Protein AF-A0A426Z6M3-F1 (afdb_monomer_lite)

Sequence (165 aa):
MCDCYTPAGEPIPTNKRYNAAKVFSHPDVVAEEPWYGIEQEYTLLQKDVKWPLGWPVGGFPDKSFGRDIVDAHYKACLYAGINISGINGEWEFQVGPSIGISAGDQIWVARYILEGVANRGASIRVGRETEQNGKGYFEDRRPASNMDPYVVTSMIAETTILWKP

Secondary structure (DSSP, 8-state):
----B-TTSPBPTT--HHHHHHHHTSHHHHHH--EEEEEEE---B-TTT-PBTTPPTTS--SS---HHHHHHHHHHHHHTT--EEEEETTTEEEEEEEETHHHHHHHHHHHHHHHTT----------HHHHHHT-S------S-TT--HHHHHHHHHIIIII---

Structure (mmCIF, N/CA/C/O backbone):
data_AF-A0A426Z6M3-F1
#
_entry.id   AF-A0A426Z6M3-F1
#
loop_
_atom_site.group_PDB
_atom_site.id
_atom_site.type_symbol
_atom_site.label_atom_id
_atom_site.label_alt_id
_atom_site.label_comp_id
_atom_site.label_asym_id
_atom_site.label_entity_id
_atom_site.label_seq_id
_atom_site.pdbx_PDB_ins_code
_atom_site.Cartn_x
_atom_site.Cartn_y
_atom_site.Cartn_z
_atom_site.occupancy
_atom_site.B_iso_or_equiv
_atom_site.auth_seq_id
_atom_site.auth_comp_id
_atom_site.auth_asym_id
_atom_site.auth_atom_id
_atom_site.pdbx_PDB_model_num
ATOM 1 N N . MET A 1 1 ? 1.757 -12.454 4.510 1.00 90.88 1 MET A N 1
ATOM 2 C CA . MET A 1 1 ? 1.973 -11.241 5.323 1.00 90.88 1 MET A CA 1
ATOM 3 C C . MET A 1 1 ? 2.050 -11.663 6.778 1.00 90.88 1 MET A C 1
ATOM 5 O O . MET A 1 1 ? 1.272 -12.531 7.155 1.00 90.88 1 MET A O 1
ATOM 9 N N . CYS A 1 2 ? 2.983 -11.112 7.553 1.00 94.62 2 CYS A N 1
ATOM 10 C CA . CYS A 1 2 ? 3.199 -11.482 8.954 1.00 94.62 2 CYS A CA 1
ATOM 11 C C . CYS A 1 2 ? 3.410 -10.232 9.808 1.00 94.62 2 CYS A C 1
ATOM 13 O O . CYS A 1 2 ? 3.873 -9.212 9.302 1.00 94.62 2 CYS A O 1
ATOM 15 N N . ASP A 1 3 ? 3.132 -10.362 11.102 1.00 94.38 3 ASP A N 1
ATOM 16 C CA . ASP A 1 3 ? 3.546 -9.407 12.124 1.00 94.38 3 ASP A CA 1
ATOM 17 C C . ASP A 1 3 ? 4.807 -9.872 12.849 1.00 94.38 3 ASP A C 1
ATOM 19 O O . ASP A 1 3 ? 5.105 -11.067 12.908 1.00 94.38 3 ASP A O 1
ATOM 23 N N . CYS A 1 4 ? 5.526 -8.918 13.441 1.00 96.12 4 CYS A N 1
ATOM 24 C CA . CYS A 1 4 ? 6.773 -9.182 14.149 1.00 96.12 4 CYS A CA 1
ATOM 25 C C . CYS A 1 4 ? 6.645 -8.870 15.642 1.00 96.12 4 CYS A C 1
ATOM 27 O O . CYS A 1 4 ? 6.294 -7.753 16.038 1.00 96.12 4 CYS A O 1
ATOM 29 N N . TYR A 1 5 ? 6.997 -9.853 16.466 1.00 98.12 5 TYR A N 1
ATOM 30 C CA . TYR A 1 5 ? 6.935 -9.789 17.921 1.00 98.12 5 TYR A CA 1
ATOM 31 C C . TYR A 1 5 ? 8.228 -10.325 18.532 1.00 98.12 5 TYR A C 1
ATOM 33 O O . TYR A 1 5 ? 8.936 -11.138 17.935 1.00 98.12 5 TYR A O 1
ATOM 41 N N . THR A 1 6 ? 8.535 -9.866 19.738 1.00 98.06 6 THR A N 1
ATOM 42 C CA . THR A 1 6 ? 9.535 -10.495 20.600 1.00 98.06 6 THR A CA 1
ATOM 43 C C . THR A 1 6 ? 9.044 -11.884 21.040 1.00 98.06 6 THR A C 1
ATOM 45 O O . THR A 1 6 ? 7.837 -12.136 21.028 1.00 98.06 6 THR A O 1
ATOM 48 N N . PRO A 1 7 ? 9.931 -12.781 21.511 1.00 98.12 7 PRO A N 1
ATOM 49 C CA . PRO A 1 7 ? 9.512 -14.066 22.080 1.00 98.12 7 PRO A CA 1
ATOM 50 C C . PRO A 1 7 ? 8.549 -13.945 23.272 1.00 98.12 7 PRO A C 1
ATOM 52 O O . PRO A 1 7 ? 7.825 -14.889 23.566 1.00 98.12 7 PRO A O 1
ATOM 55 N N . ALA A 1 8 ? 8.529 -12.790 23.947 1.00 97.94 8 ALA A N 1
ATOM 56 C CA . ALA A 1 8 ? 7.607 -12.496 25.042 1.00 97.94 8 ALA A CA 1
ATOM 57 C C . ALA A 1 8 ? 6.189 -12.113 24.569 1.00 97.94 8 ALA A C 1
ATOM 59 O O . ALA A 1 8 ? 5.307 -11.940 25.400 1.00 97.94 8 ALA A O 1
ATOM 60 N N . GLY A 1 9 ? 5.962 -11.975 23.257 1.00 97.31 9 GLY A N 1
ATOM 61 C CA . GLY A 1 9 ? 4.674 -11.565 22.687 1.00 97.31 9 GLY A CA 1
ATOM 62 C C . GLY A 1 9 ? 4.510 -10.054 22.506 1.00 97.31 9 GLY A C 1
ATOM 63 O O . GLY A 1 9 ? 3.464 -9.609 22.046 1.00 97.31 9 GLY A O 1
ATOM 64 N N . GLU A 1 10 ? 5.541 -9.259 22.807 1.00 97.75 10 GLU A N 1
ATOM 65 C CA . GLU A 1 10 ? 5.498 -7.799 22.645 1.00 97.75 10 GLU A CA 1
ATOM 66 C C . GLU A 1 10 ? 5.828 -7.374 21.207 1.00 97.75 10 GLU A C 1
ATOM 68 O O . GLU A 1 10 ? 6.777 -7.918 20.630 1.00 97.75 10 GLU A O 1
ATOM 73 N N . PRO A 1 11 ? 5.102 -6.413 20.605 1.00 97.75 11 PRO A N 1
ATOM 74 C CA . PRO A 1 11 ? 5.398 -5.930 19.259 1.00 97.75 11 PRO A CA 1
ATOM 75 C C . PRO A 1 11 ? 6.779 -5.265 19.233 1.00 97.75 11 PRO A C 1
ATOM 77 O O . PRO A 1 11 ? 7.097 -4.421 20.073 1.00 97.75 11 PRO A O 1
ATOM 80 N N . ILE A 1 12 ? 7.618 -5.624 18.258 1.00 97.81 12 ILE A N 1
ATOM 81 C CA . ILE A 1 12 ? 8.935 -4.981 18.125 1.00 97.81 12 ILE A CA 1
ATOM 82 C C . ILE A 1 12 ? 8.785 -3.514 17.673 1.00 97.81 12 ILE A C 1
ATOM 84 O O . ILE A 1 12 ? 7.788 -3.178 17.034 1.00 97.81 12 ILE A O 1
ATOM 88 N N . PRO A 1 13 ? 9.777 -2.627 17.901 1.00 97.44 13 PRO A N 1
ATOM 89 C CA . PRO A 1 13 ? 9.647 -1.196 17.586 1.00 97.44 13 PRO A CA 1
ATOM 90 C C . PRO A 1 13 ? 9.312 -0.859 16.120 1.00 97.44 13 PRO A C 1
ATOM 92 O O . PRO A 1 13 ? 8.733 0.195 15.832 1.00 97.44 13 PRO A O 1
ATOM 95 N N . THR A 1 14 ? 9.674 -1.734 15.179 1.00 95.75 14 THR A N 1
ATOM 96 C CA . THR A 1 14 ? 9.376 -1.596 13.745 1.00 95.75 14 THR A CA 1
ATOM 97 C C . THR A 1 14 ? 8.034 -2.203 13.333 1.00 95.75 14 THR A C 1
ATOM 99 O O . THR A 1 14 ? 7.616 -1.998 12.198 1.00 95.75 14 THR A O 1
ATOM 102 N N . ASN A 1 15 ? 7.316 -2.893 14.226 1.00 97.81 15 ASN A N 1
ATOM 103 C CA . ASN A 1 15 ? 5.965 -3.379 13.958 1.00 97.81 15 ASN A CA 1
ATOM 104 C C . ASN A 1 15 ? 4.967 -2.212 14.033 1.00 97.81 15 ASN A C 1
ATOM 106 O O . ASN A 1 15 ? 4.437 -1.880 15.094 1.00 97.81 15 ASN A O 1
ATOM 110 N N . LYS A 1 16 ? 4.725 -1.568 12.888 1.00 97.94 16 LYS A N 1
ATOM 111 C CA . LYS A 1 16 ? 3.747 -0.476 12.770 1.00 97.94 16 LYS A CA 1
ATOM 112 C C . LYS A 1 16 ? 2.318 -0.978 12.568 1.00 97.94 16 LYS A C 1
ATOM 114 O O . LYS A 1 16 ? 1.375 -0.296 12.970 1.00 97.94 16 LYS A O 1
ATOM 119 N N . ARG A 1 17 ? 2.160 -2.193 12.033 1.00 98.25 17 ARG A N 1
ATOM 120 C CA . ARG A 1 17 ? 0.865 -2.854 11.832 1.00 98.25 17 ARG A CA 1
ATOM 121 C C . ARG A 1 17 ? 0.103 -3.029 13.141 1.00 98.25 17 ARG A C 1
ATOM 123 O O . ARG A 1 17 ? -1.097 -2.791 13.164 1.00 98.25 17 ARG A O 1
ATOM 130 N N . TYR A 1 18 ? 0.786 -3.368 14.235 1.00 97.88 18 TYR A N 1
ATOM 131 C CA . TYR A 1 18 ? 0.152 -3.574 15.540 1.00 97.88 18 TYR A CA 1
ATOM 132 C C . TYR A 1 18 ? -0.646 -2.353 16.026 1.00 97.88 18 TYR A C 1
ATOM 134 O O . TYR A 1 18 ? -1.799 -2.489 16.435 1.00 97.88 18 TYR A O 1
ATOM 142 N N . ASN A 1 19 ? -0.066 -1.151 15.954 1.00 97.38 19 ASN A N 1
ATOM 143 C CA . ASN A 1 19 ? -0.767 0.067 16.368 1.00 97.38 19 ASN A CA 1
ATOM 144 C C . ASN A 1 19 ? -1.863 0.456 15.369 1.00 97.38 19 ASN A C 1
ATOM 146 O O . ASN A 1 19 ? -2.956 0.824 15.792 1.00 97.38 19 ASN A O 1
ATOM 150 N N . ALA A 1 20 ? -1.617 0.301 14.064 1.00 97.94 20 ALA A N 1
ATOM 151 C CA . ALA A 1 20 ? -2.645 0.526 13.049 1.00 97.94 20 ALA A CA 1
ATOM 152 C C . ALA A 1 20 ? -3.862 -0.393 13.256 1.00 97.94 20 ALA A C 1
ATOM 154 O O . ALA A 1 20 ? -5.003 0.060 13.195 1.00 97.94 20 ALA A O 1
ATOM 155 N N . ALA A 1 21 ? -3.633 -1.667 13.588 1.00 97.81 21 ALA A N 1
ATOM 156 C CA . ALA A 1 21 ? -4.690 -2.629 13.873 1.00 97.81 21 ALA A CA 1
ATOM 157 C C . ALA A 1 21 ? -5.545 -2.211 15.078 1.00 97.81 21 ALA A C 1
ATOM 159 O O . ALA A 1 21 ? -6.754 -2.423 15.053 1.00 97.81 21 ALA A O 1
ATOM 160 N N . LYS A 1 22 ? -4.958 -1.572 16.101 1.00 97.88 22 LYS A N 1
ATOM 161 C CA . LYS A 1 22 ? -5.724 -1.016 17.230 1.00 97.88 22 LYS A CA 1
ATOM 162 C C . LYS A 1 22 ? -6.656 0.108 16.790 1.00 97.88 22 LYS A C 1
ATOM 164 O O . LYS A 1 22 ? -7.820 0.087 17.173 1.00 97.88 22 LYS A O 1
ATOM 169 N N . VAL A 1 23 ? -6.168 1.039 15.967 1.00 98.12 23 VAL A N 1
ATOM 170 C CA . VAL A 1 23 ? -6.986 2.140 15.427 1.00 98.12 23 VAL A CA 1
ATOM 171 C C . VAL A 1 23 ? -8.146 1.584 14.603 1.00 98.12 23 VAL A C 1
ATOM 173 O O . VAL A 1 23 ? -9.297 1.917 14.864 1.00 98.12 23 VAL A O 1
ATOM 176 N N . PHE A 1 24 ? -7.871 0.666 13.674 1.00 98.25 24 PHE A N 1
ATOM 177 C CA . PHE A 1 24 ? -8.906 0.067 12.823 1.00 98.25 24 PHE A CA 1
ATOM 178 C C . PHE A 1 24 ? -9.839 -0.911 13.547 1.00 98.25 24 PHE A C 1
ATOM 180 O O . PHE A 1 24 ? -10.858 -1.292 12.983 1.00 98.25 24 PHE A O 1
ATOM 187 N N . SER A 1 25 ? -9.514 -1.311 14.779 1.00 98.00 25 SER A N 1
ATOM 188 C CA . SER A 1 25 ? -10.408 -2.099 15.641 1.00 98.00 25 SER A CA 1
ATOM 189 C C . SER A 1 25 ? -11.253 -1.224 16.574 1.00 98.00 25 SER A C 1
ATOM 191 O O . SER A 1 25 ? -12.082 -1.757 17.312 1.00 98.00 25 SER A O 1
ATOM 193 N N . HIS A 1 26 ? -11.046 0.098 16.589 1.00 98.06 26 HIS A N 1
ATOM 194 C CA . HIS A 1 26 ? -11.848 1.003 17.408 1.00 98.06 26 HIS A CA 1
ATOM 195 C C . HIS A 1 26 ? -13.301 1.018 16.898 1.00 98.06 26 HIS A C 1
ATOM 197 O O . HIS A 1 26 ? -13.492 1.203 15.696 1.00 98.06 26 HIS A O 1
ATOM 203 N N . PRO A 1 27 ? -14.329 0.877 17.762 1.00 98.06 27 PRO A N 1
ATOM 204 C CA . PRO A 1 27 ? -15.726 0.764 17.329 1.00 98.06 27 PRO A CA 1
ATOM 205 C C . PRO A 1 27 ? -16.184 1.882 16.385 1.00 98.06 27 PRO A C 1
ATOM 207 O O . PRO A 1 27 ? -16.793 1.593 15.360 1.00 98.06 27 PRO A O 1
ATOM 210 N N . ASP A 1 28 ? -15.821 3.131 16.685 1.00 97.62 28 ASP A N 1
ATOM 211 C CA . ASP A 1 28 ? -16.166 4.283 15.839 1.00 97.62 28 ASP A CA 1
ATOM 212 C C . ASP A 1 28 ? -15.502 4.217 14.452 1.00 97.62 28 ASP A C 1
ATOM 214 O O . ASP A 1 28 ? -16.114 4.575 13.455 1.00 97.62 28 ASP A O 1
ATOM 218 N N . VAL A 1 29 ? -14.273 3.697 14.356 1.00 97.50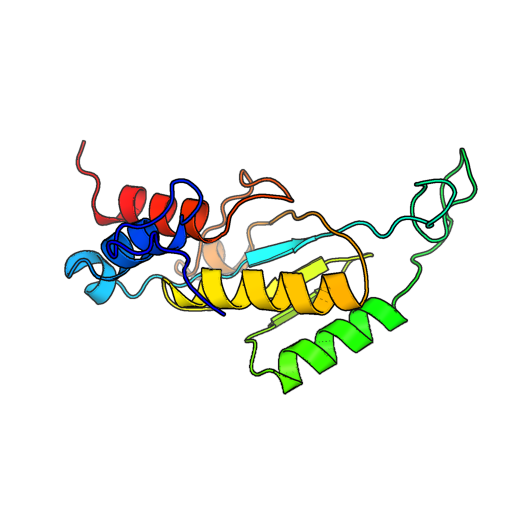 29 VAL A N 1
ATOM 219 C CA . VAL A 1 29 ? -13.581 3.528 13.066 1.00 97.50 29 VAL A CA 1
ATOM 220 C C . VAL A 1 29 ? -14.167 2.352 12.289 1.00 97.50 29 VAL A C 1
ATOM 222 O O . VAL A 1 29 ? -14.313 2.432 11.074 1.00 97.50 29 VAL A O 1
ATOM 225 N N . VAL A 1 30 ? -14.531 1.266 12.976 1.00 97.38 30 VAL A N 1
ATOM 226 C CA . VAL A 1 30 ? -15.204 0.114 12.357 1.00 97.38 30 VAL A CA 1
ATOM 227 C C . VAL A 1 30 ? -16.557 0.528 11.776 1.00 97.38 30 VAL A C 1
ATOM 229 O O . VAL A 1 30 ? -16.891 0.099 10.676 1.00 97.38 30 VAL A O 1
ATOM 232 N N . ALA A 1 31 ? -17.313 1.369 12.486 1.00 97.81 31 ALA A N 1
ATOM 233 C CA . ALA A 1 31 ? -18.621 1.847 12.046 1.00 97.81 31 ALA A CA 1
ATOM 234 C C . ALA A 1 31 ? -18.557 2.731 10.787 1.00 97.81 31 ALA A C 1
ATOM 236 O O . ALA A 1 31 ? -19.486 2.697 9.985 1.00 97.81 31 ALA A O 1
ATOM 237 N N . GLU A 1 32 ? -17.472 3.488 10.609 1.00 97.25 32 GLU A N 1
ATOM 238 C CA . GLU A 1 32 ? -17.258 4.367 9.448 1.00 97.25 32 GLU A CA 1
ATOM 239 C C . GLU A 1 32 ? -16.685 3.640 8.217 1.00 97.25 32 GLU A C 1
ATOM 241 O O . GLU A 1 32 ? -16.667 4.209 7.130 1.00 97.25 32 GLU A O 1
ATOM 246 N N . GLU A 1 33 ? -16.207 2.398 8.369 1.00 96.94 33 GLU A N 1
ATOM 247 C CA . GLU A 1 33 ? -15.656 1.565 7.287 1.00 96.94 33 GLU A CA 1
ATOM 248 C C . GLU A 1 33 ? -14.673 2.325 6.358 1.00 96.94 33 GLU A C 1
ATOM 250 O O . GLU A 1 33 ? -14.933 2.494 5.166 1.00 96.94 33 GLU A O 1
ATOM 255 N N . PRO A 1 34 ? -13.517 2.811 6.856 1.00 96.50 34 PRO A N 1
ATOM 256 C CA . PRO A 1 34 ? -12.635 3.668 6.069 1.00 96.50 34 PRO A CA 1
ATOM 257 C C . PRO A 1 34 ? -12.014 2.919 4.883 1.00 96.50 34 PRO A C 1
ATOM 259 O O . PRO A 1 34 ? -11.348 1.887 5.046 1.00 96.50 34 PRO A O 1
ATOM 262 N N . TRP A 1 35 ? -12.199 3.471 3.684 1.00 97.06 35 TRP A N 1
ATOM 263 C CA . TRP A 1 35 ? -11.641 2.953 2.434 1.00 97.06 35 TRP A CA 1
ATOM 264 C C . TRP A 1 35 ? -10.384 3.715 2.026 1.00 97.06 35 TRP A C 1
ATOM 266 O O . TRP A 1 35 ? -10.330 4.942 2.099 1.00 97.06 35 TRP A O 1
ATOM 276 N N . TYR A 1 36 ? -9.398 2.983 1.508 1.00 95.94 36 TYR A N 1
ATOM 277 C CA . TYR A 1 36 ? -8.162 3.552 0.980 1.00 95.94 36 TYR A CA 1
ATOM 278 C C . TYR A 1 36 ? -7.875 3.033 -0.427 1.00 95.94 36 TYR A C 1
ATOM 280 O O . TYR A 1 36 ? -7.880 1.824 -0.666 1.00 95.94 36 TYR A O 1
ATOM 288 N N . GLY A 1 37 ? -7.581 3.957 -1.338 1.00 94.69 37 GLY A N 1
ATOM 289 C CA . GLY A 1 37 ? -6.844 3.697 -2.571 1.00 94.69 37 GLY A CA 1
ATOM 290 C C . GLY A 1 37 ? -5.449 4.296 -2.426 1.00 94.69 37 GLY A C 1
ATOM 291 O O . GLY A 1 37 ? -5.329 5.464 -2.065 1.00 94.69 37 GLY A O 1
ATOM 292 N N . ILE A 1 38 ? -4.405 3.498 -2.638 1.00 93.31 38 ILE A N 1
ATOM 293 C CA . ILE A 1 38 ? -3.015 3.955 -2.528 1.00 93.31 38 ILE A CA 1
ATOM 294 C C . ILE A 1 38 ? -2.344 3.796 -3.886 1.00 93.31 38 ILE A C 1
ATOM 296 O O . ILE A 1 38 ? -2.225 2.683 -4.406 1.00 93.31 38 ILE A O 1
ATOM 300 N N . GLU A 1 39 ? -1.890 4.920 -4.427 1.00 92.50 39 GLU A N 1
ATOM 301 C CA . GLU A 1 39 ? -1.109 4.996 -5.655 1.00 92.50 39 GLU A CA 1
ATOM 302 C C . GLU A 1 39 ? 0.378 4.861 -5.301 1.00 92.50 39 GLU A C 1
ATOM 304 O O . GLU A 1 39 ? 0.913 5.579 -4.457 1.00 92.50 39 GLU A O 1
ATOM 309 N N . GLN A 1 40 ? 1.043 3.869 -5.885 1.00 90.06 40 GLN A N 1
ATOM 310 C CA . GLN A 1 40 ? 2.440 3.547 -5.647 1.00 90.06 40 GLN A CA 1
ATOM 311 C C . GLN A 1 40 ? 3.219 3.633 -6.955 1.00 90.06 40 GLN A C 1
ATOM 313 O O . GLN A 1 40 ? 3.395 2.655 -7.679 1.00 90.06 40 GLN A O 1
ATOM 318 N N . GLU A 1 41 ? 3.744 4.817 -7.219 1.00 88.50 41 GLU A N 1
ATOM 319 C CA . GLU A 1 41 ? 4.871 5.037 -8.127 1.00 88.50 41 GLU A CA 1
ATOM 320 C C . GLU A 1 41 ? 6.123 4.233 -7.728 1.00 88.50 41 GLU A C 1
ATOM 322 O O . GLU A 1 41 ? 6.255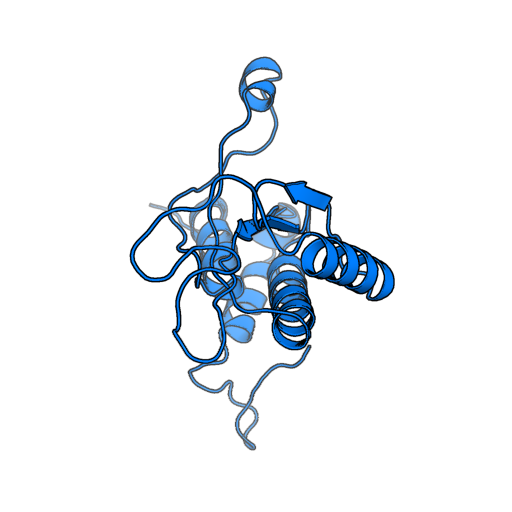 3.678 -6.617 1.00 88.50 41 GLU A O 1
ATOM 327 N N . TYR A 1 42 ? 7.057 4.161 -8.672 1.00 85.00 42 TYR A N 1
ATOM 328 C CA . TYR A 1 42 ? 8.416 3.702 -8.488 1.00 85.00 42 TYR A CA 1
ATOM 329 C C . TYR A 1 42 ? 9.371 4.121 -9.596 1.00 85.00 42 TYR A C 1
ATOM 331 O O . TYR A 1 42 ? 8.984 4.699 -10.599 1.00 85.00 42 TYR A O 1
ATOM 339 N N . THR A 1 43 ? 10.664 3.853 -9.417 1.00 85.06 43 THR A N 1
ATOM 340 C CA . THR A 1 43 ? 11.651 4.034 -10.481 1.00 85.06 43 THR A CA 1
ATOM 341 C C . THR A 1 43 ? 12.547 2.815 -10.563 1.00 85.06 43 THR A C 1
ATOM 343 O O . THR A 1 43 ? 13.235 2.465 -9.604 1.00 85.06 43 THR A O 1
ATOM 346 N N . LEU A 1 44 ? 12.582 2.189 -11.738 1.00 83.50 44 LEU A N 1
ATOM 347 C CA . LEU A 1 44 ? 13.542 1.127 -12.001 1.00 83.50 44 LEU A CA 1
ATOM 348 C C . LE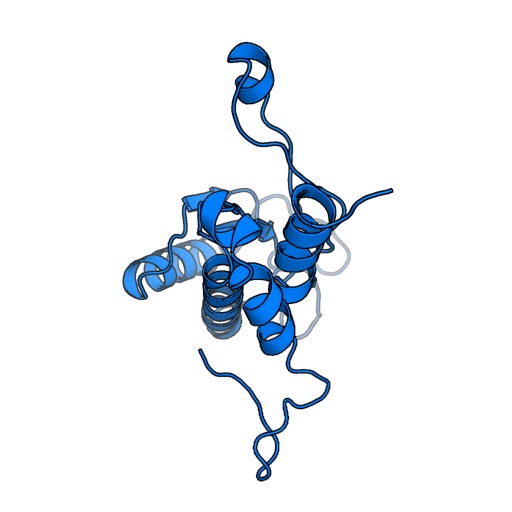U A 1 44 ? 14.914 1.700 -12.278 1.00 83.50 44 LEU A C 1
ATOM 350 O O . LEU A 1 44 ? 15.050 2.630 -13.068 1.00 83.50 44 LEU A O 1
ATOM 354 N N . LEU A 1 45 ? 15.931 1.090 -11.681 1.00 84.50 45 LEU A N 1
ATOM 355 C CA . LEU A 1 45 ? 17.322 1.467 -11.874 1.00 84.50 45 LEU A CA 1
ATOM 356 C C . LEU A 1 45 ? 18.095 0.327 -12.539 1.00 84.50 45 LEU 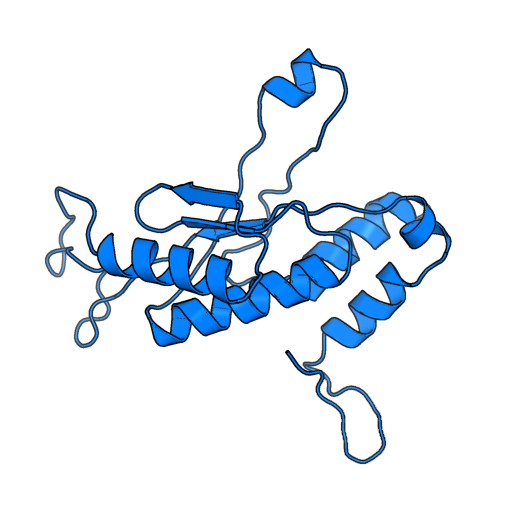A C 1
ATOM 358 O O . LEU A 1 45 ? 17.900 -0.850 -12.235 1.00 84.50 45 LEU A O 1
ATOM 362 N N . GLN A 1 46 ? 19.017 0.692 -13.420 1.00 80.75 46 GLN A N 1
ATOM 363 C CA . GLN A 1 46 ? 20.034 -0.183 -13.979 1.00 80.75 46 GLN A CA 1
ATOM 364 C C . GLN A 1 46 ? 20.977 -0.643 -12.865 1.00 80.75 46 GLN A C 1
ATOM 366 O O . GLN A 1 46 ? 21.478 0.170 -12.083 1.00 80.75 46 GLN A O 1
ATOM 371 N N . LYS A 1 47 ? 21.240 -1.950 -12.820 1.00 78.88 47 LYS A N 1
ATOM 372 C CA . LYS A 1 47 ? 21.943 -2.619 -11.719 1.00 78.88 47 LYS A CA 1
ATOM 373 C C . LYS A 1 47 ? 23.317 -2.018 -11.408 1.00 78.88 47 LYS A C 1
ATOM 375 O O . LYS A 1 47 ? 23.613 -1.755 -10.246 1.00 78.88 47 LYS A O 1
ATOM 380 N N . ASP A 1 48 ? 24.131 -1.793 -12.436 1.00 82.00 48 ASP A N 1
ATOM 381 C CA . ASP A 1 48 ? 25.551 -1.468 -12.247 1.00 82.00 48 ASP A CA 1
ATOM 382 C C . ASP A 1 48 ? 25.804 0.037 -12.113 1.00 82.00 48 ASP A C 1
ATOM 384 O O . ASP A 1 48 ? 26.690 0.464 -11.376 1.00 82.00 48 ASP A O 1
ATOM 388 N N . VAL A 1 49 ? 24.996 0.855 -12.791 1.00 84.19 49 VAL A N 1
ATOM 389 C CA . VAL A 1 49 ? 25.196 2.312 -12.878 1.00 84.19 49 VAL A CA 1
ATOM 390 C C . VAL A 1 49 ? 24.237 3.112 -11.998 1.00 84.19 49 VAL A C 1
ATOM 392 O O . VAL A 1 49 ? 24.384 4.326 -11.893 1.00 84.19 49 VAL A O 1
ATOM 395 N N . LYS A 1 50 ? 23.258 2.449 -11.358 1.00 82.12 50 LYS A N 1
ATOM 396 C CA . LYS A 1 50 ? 22.209 3.073 -10.525 1.00 82.12 50 LYS A CA 1
ATOM 397 C C . LYS A 1 50 ? 21.491 4.237 -11.224 1.00 82.12 50 LYS A C 1
ATOM 399 O O . LYS A 1 50 ? 21.044 5.179 -10.578 1.00 82.12 50 LYS A O 1
ATOM 404 N N . TRP A 1 51 ? 21.394 4.160 -12.548 1.00 83.38 51 TRP A N 1
ATOM 405 C CA . TRP A 1 51 ? 20.726 5.138 -13.404 1.00 83.38 51 TRP A CA 1
ATOM 406 C C . TRP A 1 51 ? 19.359 4.600 -13.825 1.00 83.38 51 TRP A C 1
ATOM 408 O O . TRP A 1 51 ? 19.231 3.378 -13.909 1.00 83.38 51 TRP A O 1
ATOM 418 N N . PRO A 1 52 ? 18.338 5.429 -14.096 1.00 84.12 52 PRO A N 1
ATOM 419 C CA . PRO A 1 52 ? 17.016 4.905 -14.414 1.00 84.12 52 PRO A CA 1
ATOM 420 C C . PRO A 1 52 ? 17.016 3.973 -15.636 1.00 84.12 52 PRO A C 1
ATOM 422 O O . PRO A 1 52 ? 17.819 4.112 -16.566 1.00 84.12 52 PRO A O 1
ATOM 425 N N . LEU A 1 53 ? 16.154 2.957 -15.615 1.00 82.06 53 LEU A N 1
ATOM 426 C CA . LEU A 1 53 ? 16.093 1.946 -16.664 1.00 82.06 53 LEU A CA 1
ATOM 427 C C . LEU A 1 53 ? 15.753 2.598 -18.008 1.00 82.06 53 LEU A C 1
ATOM 429 O O . LEU A 1 53 ? 14.780 3.336 -18.122 1.00 82.06 53 LEU A O 1
ATOM 433 N N . GLY A 1 54 ? 16.572 2.318 -19.024 1.00 80.69 54 GLY A N 1
ATOM 434 C CA . GLY A 1 54 ? 16.405 2.877 -20.365 1.00 80.69 54 GLY A CA 1
ATOM 435 C C . GLY A 1 54 ? 16.957 4.290 -20.561 1.00 80.69 54 GLY A C 1
ATOM 436 O O . GLY A 1 54 ? 16.973 4.781 -21.687 1.00 80.69 54 GLY A O 1
ATOM 437 N N . TRP A 1 55 ? 17.465 4.930 -19.504 1.00 83.69 55 TRP A N 1
ATOM 438 C CA . TRP A 1 55 ? 18.160 6.209 -19.621 1.00 83.69 55 TRP A CA 1
ATOM 439 C C . TRP A 1 55 ? 19.621 5.986 -20.042 1.00 83.69 55 TRP A C 1
ATOM 441 O O . TRP A 1 55 ? 20.297 5.126 -19.462 1.00 83.69 55 TRP A O 1
ATOM 451 N N . PRO A 1 56 ? 20.165 6.772 -20.989 1.00 86.56 56 PRO A N 1
ATOM 452 C CA . PRO A 1 56 ? 21.609 6.831 -21.170 1.00 86.56 56 PRO A CA 1
ATOM 453 C C . PRO A 1 56 ? 22.252 7.418 -19.905 1.00 86.56 56 PRO A C 1
ATOM 455 O O . PRO A 1 56 ? 21.711 8.340 -19.291 1.00 86.56 56 PRO A O 1
ATOM 458 N N . VAL A 1 57 ? 23.410 6.894 -19.497 1.00 85.06 57 VAL A N 1
ATOM 459 C CA . VAL A 1 57 ? 24.124 7.404 -18.314 1.00 85.06 57 VAL A CA 1
ATOM 460 C C . VAL A 1 57 ? 24.459 8.883 -18.527 1.00 85.06 57 VAL A C 1
ATOM 462 O O . VAL A 1 57 ? 25.137 9.232 -19.490 1.00 85.06 57 VAL A O 1
ATOM 465 N N . GLY A 1 58 ? 23.963 9.750 -17.640 1.00 85.44 58 GLY A N 1
ATOM 466 C CA . GLY A 1 58 ? 24.135 11.205 -17.745 1.00 85.44 58 GLY A CA 1
ATOM 467 C C . GLY A 1 58 ? 23.198 11.915 -18.734 1.00 85.44 58 GLY A C 1
ATOM 468 O O . GLY A 1 58 ? 23.374 13.108 -18.964 1.00 85.44 58 GLY A O 1
ATOM 469 N N . GLY A 1 59 ? 22.207 11.224 -19.303 1.00 83.62 59 GLY A N 1
ATOM 470 C CA . GLY A 1 59 ? 21.185 11.816 -20.170 1.00 83.62 59 GLY A CA 1
ATOM 471 C C . GLY A 1 59 ? 19.767 11.371 -19.809 1.00 83.62 59 GLY A C 1
ATOM 472 O O . GLY A 1 59 ? 19.561 10.703 -18.798 1.00 83.62 59 GLY A O 1
ATOM 473 N N . PHE A 1 60 ? 18.804 11.753 -20.648 1.00 78.62 60 PHE A N 1
ATOM 474 C CA . PHE A 1 60 ? 17.370 11.467 -20.511 1.00 78.62 60 PHE A CA 1
ATOM 475 C C . PHE A 1 60 ? 16.914 10.519 -21.637 1.00 78.62 60 PHE A C 1
ATOM 477 O O . PHE A 1 60 ? 17.557 10.496 -22.689 1.00 78.62 60 PHE A O 1
ATOM 484 N N . PRO A 1 61 ? 15.858 9.711 -21.444 1.00 75.75 61 PRO A N 1
ATOM 485 C CA . PRO A 1 61 ? 15.362 8.794 -22.457 1.00 75.75 61 PRO A CA 1
ATOM 486 C C . PRO A 1 61 ? 14.387 9.515 -23.395 1.00 75.75 61 PRO A C 1
ATOM 488 O O . PRO A 1 61 ? 13.827 10.555 -23.052 1.00 75.75 61 PRO A O 1
ATOM 491 N N . ASP A 1 62 ? 14.097 8.888 -24.533 1.00 68.19 62 ASP A N 1
ATOM 492 C CA . ASP A 1 62 ? 13.037 9.339 -25.447 1.00 68.19 62 ASP A CA 1
ATOM 493 C C . ASP A 1 62 ? 11.694 8.616 -25.224 1.00 68.19 62 ASP A C 1
ATOM 495 O O . ASP A 1 62 ? 10.668 9.027 -25.767 1.00 68.19 62 ASP A O 1
ATOM 499 N N . LYS A 1 63 ? 11.685 7.493 -24.488 1.00 70.38 63 LYS A N 1
ATOM 500 C CA . LYS A 1 63 ? 10.514 6.616 -24.300 1.00 70.38 63 LYS A CA 1
ATOM 501 C C . LYS A 1 63 ? 10.543 5.913 -22.946 1.00 70.38 63 LYS A C 1
ATOM 503 O O . LYS A 1 63 ? 11.603 5.772 -22.346 1.00 70.38 63 LYS A O 1
ATOM 508 N N . SER A 1 64 ? 9.387 5.396 -22.540 1.00 66.00 64 SER A N 1
ATOM 509 C CA . SER A 1 64 ? 9.225 4.569 -21.343 1.00 66.00 64 SER A CA 1
ATOM 510 C C . SER A 1 64 ? 9.735 3.144 -21.560 1.00 66.00 64 SER A C 1
ATOM 512 O O . SER A 1 64 ? 9.494 2.535 -22.606 1.00 66.00 64 SER A O 1
ATOM 514 N N . PHE A 1 65 ? 10.427 2.601 -20.560 1.00 79.56 65 PHE A N 1
ATOM 515 C CA . PHE A 1 65 ? 11.037 1.270 -20.596 1.00 79.56 65 PHE A CA 1
ATOM 516 C C . PHE A 1 65 ? 10.394 0.318 -19.586 1.00 79.56 65 PHE A C 1
ATOM 518 O O . PHE A 1 65 ? 9.651 0.745 -18.721 1.00 79.56 65 PHE A O 1
ATOM 525 N N . GLY A 1 66 ? 10.656 -0.982 -19.754 1.00 82.44 66 GLY A N 1
ATOM 526 C CA . GLY A 1 66 ? 10.312 -2.091 -18.855 1.00 82.44 66 GLY A CA 1
ATOM 527 C C . GLY A 1 66 ? 8.830 -2.275 -18.466 1.00 82.44 66 GLY A C 1
ATOM 528 O O . GLY A 1 66 ? 8.482 -2.739 -17.380 1.00 82.44 66 GLY A O 1
ATOM 529 N N . ARG A 1 67 ? 7.936 -1.990 -19.417 1.00 86.44 67 ARG A N 1
ATOM 530 C CA . ARG A 1 67 ? 6.508 -2.353 -19.372 1.00 86.44 67 ARG A CA 1
ATOM 531 C C . ARG A 1 67 ? 6.267 -3.833 -19.039 1.00 86.44 67 ARG A C 1
ATOM 533 O O . ARG A 1 67 ? 5.286 -4.154 -18.380 1.00 86.44 67 ARG A O 1
ATOM 540 N N . ASP A 1 68 ? 7.167 -4.712 -19.470 1.00 83.56 68 ASP A N 1
ATOM 541 C CA . ASP A 1 68 ? 7.153 -6.151 -19.195 1.00 83.56 68 ASP A CA 1
ATOM 542 C C . ASP A 1 68 ? 7.156 -6.465 -17.692 1.00 83.56 68 ASP A C 1
ATOM 544 O O . ASP A 1 68 ? 6.369 -7.295 -17.235 1.00 83.56 68 ASP A O 1
ATOM 548 N N . ILE A 1 69 ? 7.971 -5.751 -16.915 1.00 85.88 69 ILE A N 1
ATOM 549 C CA . ILE A 1 69 ? 8.016 -5.832 -15.450 1.00 85.88 69 ILE A CA 1
ATOM 550 C C . ILE A 1 69 ? 6.678 -5.383 -14.856 1.00 85.88 69 ILE A C 1
ATOM 552 O O . ILE A 1 69 ? 6.137 -6.061 -13.981 1.00 85.88 69 ILE A O 1
ATOM 556 N N . VAL A 1 70 ? 6.123 -4.265 -15.336 1.00 88.19 70 VAL A N 1
ATOM 557 C CA . VAL A 1 70 ? 4.845 -3.737 -14.828 1.00 88.19 70 VAL A CA 1
ATOM 558 C C . VAL A 1 70 ? 3.692 -4.696 -15.119 1.00 88.19 70 VAL A C 1
ATOM 560 O O . VAL A 1 70 ? 2.881 -4.973 -14.240 1.00 88.19 70 VAL A O 1
ATOM 563 N N . ASP A 1 71 ? 3.631 -5.252 -16.329 1.00 88.62 71 ASP A N 1
ATOM 564 C CA . ASP A 1 71 ? 2.583 -6.197 -16.724 1.00 88.62 71 ASP A CA 1
ATOM 565 C C . ASP A 1 71 ? 2.695 -7.534 -15.988 1.00 88.62 71 ASP A C 1
ATOM 567 O O . ASP A 1 71 ? 1.677 -8.129 -15.616 1.00 88.62 71 ASP A O 1
ATOM 571 N N . ALA A 1 72 ? 3.919 -8.009 -15.746 1.00 86.19 72 ALA A N 1
ATOM 572 C CA . ALA A 1 72 ? 4.156 -9.195 -14.933 1.00 86.19 72 ALA A CA 1
ATOM 573 C C . ALA A 1 72 ? 3.726 -8.965 -13.477 1.00 86.19 72 ALA A C 1
ATOM 575 O O . ALA A 1 72 ? 3.007 -9.794 -12.916 1.00 86.19 72 ALA A O 1
ATOM 576 N N . HIS A 1 73 ? 4.101 -7.824 -12.887 1.00 92.62 73 HIS A N 1
ATOM 577 C CA . HIS A 1 73 ? 3.686 -7.433 -11.538 1.00 92.62 73 HIS A CA 1
ATOM 578 C C . HIS A 1 73 ? 2.166 -7.327 -11.416 1.00 92.62 73 HIS A C 1
ATOM 580 O O . HIS A 1 73 ? 1.596 -7.870 -10.470 1.00 92.62 73 HIS A O 1
ATOM 586 N N . TYR A 1 74 ? 1.505 -6.705 -12.394 1.00 91.75 74 TYR A N 1
ATOM 587 C CA . TYR A 1 74 ? 0.054 -6.553 -12.400 1.00 91.75 74 TYR A CA 1
ATOM 588 C C . TYR A 1 74 ? -0.659 -7.909 -12.367 1.00 91.75 74 TYR A C 1
ATOM 590 O O . TYR A 1 74 ? -1.500 -8.165 -11.503 1.00 91.75 74 TYR A O 1
ATOM 598 N N . LYS A 1 75 ? -0.259 -8.827 -13.256 1.00 91.06 75 LYS A N 1
ATOM 599 C CA . LYS A 1 75 ? -0.806 -10.192 -13.302 1.00 91.06 75 LYS A CA 1
ATOM 600 C C . LYS A 1 75 ? -0.502 -10.980 -12.029 1.00 91.06 75 LYS A C 1
ATOM 602 O O . LYS A 1 75 ? -1.372 -11.705 -11.552 1.00 91.06 75 LYS A O 1
ATOM 607 N N . ALA A 1 76 ? 0.699 -10.835 -11.470 1.00 88.25 76 ALA A N 1
ATOM 608 C CA . ALA A 1 76 ? 1.080 -11.496 -10.226 1.00 88.25 76 ALA A CA 1
ATOM 609 C C . ALA A 1 76 ? 0.247 -10.998 -9.034 1.00 88.25 76 ALA A C 1
ATOM 611 O O . ALA A 1 76 ? -0.196 -11.810 -8.225 1.00 88.25 76 ALA A O 1
ATOM 612 N N . CYS A 1 77 ? -0.027 -9.692 -8.954 1.00 93.69 77 CYS A N 1
ATOM 613 C CA . CYS A 1 77 ? -0.901 -9.115 -7.933 1.00 93.69 77 CYS A CA 1
ATOM 614 C C . CYS A 1 77 ? -2.337 -9.635 -8.050 1.00 93.69 77 CYS A C 1
ATOM 616 O O . CYS A 1 77 ? -2.894 -10.086 -7.050 1.00 93.69 77 CYS A O 1
ATOM 618 N N . LEU A 1 78 ? -2.905 -9.647 -9.263 1.00 93.44 78 LEU A N 1
ATOM 619 C CA . LEU A 1 78 ? -4.235 -10.216 -9.506 1.00 93.44 78 LEU A CA 1
ATOM 620 C C . LEU A 1 78 ? -4.301 -11.690 -9.095 1.00 93.44 78 LEU A C 1
ATOM 622 O O . LEU A 1 78 ? -5.218 -12.097 -8.386 1.00 93.44 78 LEU A O 1
ATOM 626 N N . TYR A 1 79 ? -3.307 -12.485 -9.498 1.00 93.50 79 TYR A N 1
ATOM 627 C CA . TYR A 1 79 ? -3.230 -13.901 -9.140 1.00 93.50 79 TYR A CA 1
ATOM 628 C C . TYR A 1 79 ? -3.117 -14.115 -7.623 1.00 93.50 79 TYR A C 1
ATOM 630 O O . TYR A 1 79 ? -3.720 -15.036 -7.079 1.00 93.50 79 TYR A O 1
ATOM 638 N N . ALA A 1 80 ? -2.377 -13.249 -6.926 1.00 92.81 80 ALA A N 1
ATOM 639 C CA . ALA A 1 80 ? -2.226 -13.286 -5.474 1.00 92.81 80 ALA A CA 1
ATOM 640 C C . ALA A 1 80 ? -3.464 -12.780 -4.703 1.00 92.81 80 ALA A C 1
ATOM 642 O O . ALA A 1 80 ? -3.454 -12.803 -3.472 1.00 92.81 80 ALA A O 1
ATOM 643 N N . GLY A 1 81 ? -4.514 -12.318 -5.395 1.00 95.38 81 GLY A N 1
ATOM 644 C CA . GLY A 1 81 ? -5.729 -11.780 -4.778 1.00 95.38 81 GLY A CA 1
ATOM 645 C C . GLY A 1 81 ? -5.571 -10.367 -4.210 1.00 95.38 81 GLY A C 1
ATOM 646 O O . GLY A 1 81 ? -6.366 -9.954 -3.369 1.00 95.38 81 GLY A O 1
ATOM 647 N N . ILE A 1 82 ? -4.548 -9.624 -4.640 1.00 95.94 82 ILE A N 1
ATOM 648 C CA . ILE A 1 82 ? -4.395 -8.206 -4.304 1.00 95.94 82 ILE A CA 1
ATOM 649 C C . ILE A 1 82 ? -5.408 -7.410 -5.126 1.00 95.94 82 ILE A C 1
ATOM 651 O O . ILE A 1 82 ? -5.508 -7.603 -6.339 1.00 95.94 82 ILE A O 1
ATOM 655 N N . ASN A 1 83 ? -6.110 -6.476 -4.484 1.00 95.88 83 ASN A N 1
ATOM 656 C CA . ASN A 1 83 ? -7.052 -5.565 -5.128 1.00 95.88 83 ASN A CA 1
ATOM 657 C C . ASN A 1 83 ? -6.314 -4.453 -5.893 1.00 95.88 83 ASN A C 1
ATOM 659 O O . ASN A 1 83 ? -6.406 -3.271 -5.563 1.00 95.88 83 ASN A O 1
ATOM 663 N N . ILE A 1 84 ? -5.498 -4.845 -6.871 1.00 94.31 84 ILE A N 1
ATOM 664 C CA . ILE A 1 84 ? -4.785 -3.928 -7.754 1.00 94.31 84 ILE A CA 1
ATOM 665 C C . ILE A 1 84 ? -5.776 -3.342 -8.766 1.00 94.31 84 ILE A C 1
ATOM 667 O O . ILE A 1 84 ? -6.412 -4.071 -9.526 1.00 94.31 84 ILE A O 1
ATOM 671 N N . SER A 1 85 ? -5.933 -2.022 -8.762 1.00 94.12 85 SER A N 1
ATOM 672 C CA . SER A 1 85 ? -6.968 -1.326 -9.534 1.00 94.12 85 SER A CA 1
ATOM 673 C C . SER A 1 85 ? -6.453 -0.671 -10.807 1.00 94.12 85 SER A C 1
ATOM 675 O O . SER A 1 85 ? -7.242 -0.397 -11.709 1.00 94.12 85 SER A O 1
ATOM 677 N N . GLY A 1 86 ? -5.140 -0.497 -10.946 1.00 92.06 86 GLY A N 1
ATOM 678 C CA . GLY A 1 86 ? -4.573 0.037 -12.175 1.00 92.06 86 GLY A CA 1
ATOM 679 C C . GLY A 1 86 ? -3.053 0.079 -12.190 1.00 92.06 86 GLY A C 1
ATOM 680 O O . GLY A 1 86 ? -2.384 -0.183 -11.187 1.00 92.06 86 GLY A O 1
ATOM 681 N N . ILE A 1 87 ? -2.539 0.394 -13.378 1.00 90.88 87 ILE A N 1
ATOM 682 C CA . ILE A 1 87 ? -1.140 0.698 -13.675 1.00 90.88 87 ILE A CA 1
ATOM 683 C C . ILE A 1 87 ? -1.114 1.856 -14.668 1.00 90.88 87 ILE A C 1
ATOM 685 O O . ILE A 1 87 ? -1.883 1.856 -15.631 1.00 90.88 87 ILE A O 1
ATOM 689 N N . ASN A 1 88 ? -0.259 2.851 -14.451 1.00 84.25 88 ASN A N 1
ATOM 690 C CA . ASN A 1 88 ? -0.140 3.994 -15.356 1.00 84.25 88 ASN A CA 1
ATOM 691 C C . ASN A 1 88 ? 1.278 4.594 -15.320 1.00 84.25 88 ASN A C 1
ATOM 693 O O . ASN A 1 88 ? 2.146 4.122 -14.584 1.00 84.25 88 ASN A O 1
ATOM 697 N N . GLY A 1 89 ? 1.505 5.614 -16.155 1.00 70.38 89 GLY A N 1
ATOM 698 C CA . GLY A 1 89 ? 2.786 6.313 -16.227 1.00 70.38 89 GLY A CA 1
ATOM 699 C C . GLY A 1 89 ? 3.926 5.399 -16.676 1.00 70.38 89 GLY A C 1
ATOM 700 O O . GLY A 1 89 ? 3.700 4.362 -17.303 1.00 70.38 89 GLY A O 1
ATOM 701 N N . GLU A 1 90 ? 5.165 5.787 -16.367 1.00 68.69 90 GLU A N 1
ATOM 702 C CA . GLU A 1 90 ? 6.298 4.883 -16.585 1.00 68.69 90 GLU A CA 1
ATOM 703 C C . GLU A 1 90 ? 6.247 3.706 -15.599 1.00 68.69 90 GLU A C 1
ATOM 705 O O . GLU A 1 90 ? 6.496 2.571 -15.999 1.00 68.69 90 GLU A O 1
ATOM 710 N N . TRP A 1 91 ? 5.879 3.965 -14.336 1.00 80.69 91 TRP A N 1
ATOM 711 C CA . TRP A 1 91 ? 6.039 3.027 -13.223 1.00 80.69 91 TRP A CA 1
ATOM 712 C C . TRP A 1 91 ? 5.123 3.374 -12.038 1.00 80.69 91 TRP A C 1
ATOM 714 O O . TRP A 1 91 ? 5.595 3.828 -11.002 1.00 80.69 91 TRP A O 1
ATOM 724 N N . GLU A 1 92 ? 3.814 3.182 -12.163 1.00 88.75 92 GLU A N 1
ATOM 725 C CA . GLU A 1 92 ? 2.857 3.366 -11.063 1.00 88.75 92 GLU A CA 1
ATOM 726 C C . GLU A 1 92 ? 1.862 2.206 -11.030 1.00 88.75 92 GLU A C 1
ATOM 728 O O . GLU A 1 92 ? 1.436 1.728 -12.083 1.00 88.75 92 GLU A O 1
ATOM 733 N N . PHE A 1 93 ? 1.482 1.757 -9.832 1.00 91.75 93 PHE A N 1
ATOM 734 C CA . PHE A 1 93 ? 0.329 0.877 -9.635 1.00 91.75 93 PHE A CA 1
ATOM 735 C C . PHE A 1 93 ? -0.555 1.374 -8.496 1.00 91.75 93 PHE A C 1
ATOM 737 O O . PHE A 1 93 ? -0.058 1.925 -7.516 1.00 91.75 93 PHE A O 1
ATOM 744 N N . GLN A 1 94 ? -1.856 1.124 -8.590 1.00 94.50 94 GLN A N 1
ATOM 745 C CA . GLN A 1 94 ? -2.828 1.494 -7.563 1.00 94.50 94 GLN A CA 1
ATOM 746 C C . GLN A 1 94 ? -3.384 0.239 -6.892 1.00 94.50 94 GLN A C 1
ATOM 748 O O . GLN A 1 94 ? -3.700 -0.740 -7.568 1.00 94.50 94 GLN A O 1
ATOM 753 N N . VAL A 1 95 ? -3.503 0.250 -5.563 1.00 94.81 95 VAL A N 1
ATOM 754 C CA . VAL A 1 95 ? -4.200 -0.795 -4.795 1.00 94.81 95 VAL A CA 1
ATOM 755 C C . VAL A 1 95 ? -5.373 -0.166 -4.066 1.00 94.81 95 VAL A C 1
ATOM 757 O O . VAL A 1 95 ? -5.200 0.802 -3.328 1.00 94.81 95 VAL A O 1
ATOM 760 N N . GLY A 1 96 ? -6.551 -0.751 -4.242 1.00 94.56 96 GLY A N 1
ATOM 761 C CA . GLY A 1 96 ? -7.783 -0.355 -3.577 1.00 94.56 96 GLY A CA 1
ATOM 762 C C . GLY A 1 96 ? -8.926 -0.031 -4.546 1.00 94.56 96 GLY A C 1
ATOM 763 O O . GLY A 1 96 ? -8.734 -0.068 -5.761 1.00 94.56 96 GLY A O 1
ATOM 764 N N . PRO A 1 97 ? -10.119 0.292 -4.019 1.00 95.06 97 PRO A N 1
ATOM 765 C CA . PRO A 1 97 ? -10.380 0.583 -2.608 1.00 95.06 97 PRO A CA 1
ATOM 766 C C . PRO A 1 97 ? -10.254 -0.654 -1.706 1.00 95.06 97 PRO A C 1
ATOM 768 O O . PRO A 1 97 ? -10.779 -1.721 -2.015 1.00 95.06 97 PRO A O 1
ATOM 771 N N . SER A 1 98 ? -9.533 -0.513 -0.594 1.00 95.00 98 SER A N 1
ATOM 772 C CA . SER A 1 98 ? -9.332 -1.555 0.421 1.00 95.00 98 SER A CA 1
ATOM 773 C C . SER A 1 98 ? -9.659 -1.005 1.807 1.00 95.00 98 SER A C 1
ATOM 775 O O . SER A 1 98 ? -9.325 0.137 2.121 1.00 95.00 98 SER A O 1
ATOM 777 N N . ILE A 1 99 ? -10.313 -1.817 2.638 1.00 96.94 99 ILE A N 1
ATOM 778 C CA . ILE A 1 99 ? -10.865 -1.382 3.929 1.00 96.94 99 ILE A CA 1
ATOM 779 C C . ILE A 1 99 ? -9.808 -1.492 5.032 1.00 96.94 99 ILE A C 1
ATOM 781 O O . ILE A 1 99 ? -9.218 -2.564 5.229 1.00 96.94 99 ILE A O 1
ATOM 785 N N . GLY A 1 100 ? -9.604 -0.401 5.775 1.00 96.25 100 GLY A N 1
ATOM 786 C CA . GLY A 1 100 ? -8.812 -0.363 7.008 1.00 96.25 100 GLY A CA 1
ATOM 787 C C . GLY A 1 100 ? -7.446 -1.052 6.903 1.00 96.25 100 GLY A C 1
ATOM 788 O O . GLY A 1 100 ? -6.657 -0.786 5.995 1.00 96.25 100 GLY A O 1
ATOM 789 N N . ILE A 1 101 ? -7.177 -1.990 7.820 1.00 97.50 101 ILE A N 1
ATOM 790 C CA . ILE A 1 101 ? -5.876 -2.675 7.935 1.00 97.50 101 ILE A CA 1
ATOM 791 C C . ILE A 1 101 ? -5.456 -3.422 6.657 1.00 97.50 101 ILE A C 1
ATOM 793 O O . ILE A 1 101 ? -4.262 -3.555 6.378 1.00 97.50 101 ILE A O 1
ATOM 797 N N . SER A 1 102 ? -6.427 -3.869 5.851 1.00 96.81 102 SER A N 1
ATOM 798 C CA . SER A 1 102 ? -6.155 -4.624 4.625 1.00 96.81 102 SER A CA 1
ATOM 799 C C . SER A 1 102 ? -5.470 -3.777 3.549 1.00 96.81 102 SER A C 1
ATOM 801 O O . SER A 1 102 ? -4.729 -4.326 2.735 1.00 96.81 102 SER A O 1
ATOM 803 N N . ALA A 1 103 ? -5.650 -2.449 3.565 1.00 94.88 103 ALA A N 1
ATOM 804 C CA . ALA A 1 103 ? -4.956 -1.545 2.653 1.00 94.88 103 ALA A CA 1
ATOM 805 C C . ALA A 1 103 ? -3.433 -1.602 2.863 1.00 94.88 103 ALA A C 1
ATOM 807 O O . ALA A 1 103 ? -2.671 -1.718 1.900 1.00 94.88 103 ALA A O 1
ATOM 808 N N . GLY A 1 104 ? -2.989 -1.607 4.125 1.00 93.88 104 GLY A N 1
ATOM 809 C CA . GLY A 1 104 ? -1.576 -1.751 4.471 1.00 93.88 104 GLY A CA 1
ATOM 810 C C . GLY A 1 104 ? -1.012 -3.123 4.123 1.00 93.88 104 GLY A C 1
ATOM 811 O O . GLY A 1 104 ? 0.049 -3.207 3.503 1.00 93.88 104 GLY A O 1
ATOM 812 N N . ASP A 1 105 ? -1.752 -4.187 4.445 1.00 96.81 105 ASP A N 1
ATOM 813 C CA . ASP A 1 105 ? -1.355 -5.566 4.135 1.00 96.81 105 ASP A CA 1
ATOM 814 C C . ASP A 1 105 ? -1.133 -5.754 2.628 1.00 96.81 105 ASP A C 1
ATOM 816 O O . ASP A 1 105 ? -0.101 -6.275 2.200 1.00 96.81 105 ASP A O 1
ATOM 820 N N . GLN A 1 106 ? -2.072 -5.280 1.808 1.00 97.19 106 GLN A N 1
ATOM 821 C CA . GLN A 1 106 ? -2.001 -5.438 0.361 1.00 97.19 106 GLN A CA 1
ATOM 822 C C . GLN A 1 106 ? -0.892 -4.595 -0.278 1.00 97.19 106 GLN A C 1
ATOM 824 O O . GLN A 1 106 ? -0.201 -5.104 -1.159 1.00 97.19 106 GLN A O 1
ATOM 829 N N . ILE A 1 107 ? -0.651 -3.358 0.178 1.00 94.38 107 ILE A N 1
ATOM 830 C CA . ILE A 1 107 ? 0.472 -2.548 -0.327 1.00 94.38 107 ILE A CA 1
ATOM 831 C C . ILE A 1 107 ? 1.819 -3.187 0.016 1.00 94.38 107 ILE A C 1
ATOM 833 O O . ILE A 1 107 ? 2.696 -3.223 -0.847 1.00 94.38 107 ILE A O 1
ATOM 837 N N . TRP A 1 108 ? 2.001 -3.732 1.223 1.00 94.19 108 TRP A N 1
ATOM 838 C CA . TRP A 1 108 ? 3.244 -4.425 1.585 1.00 94.19 108 TRP A CA 1
ATOM 839 C C . TRP A 1 108 ? 3.481 -5.687 0.754 1.00 94.19 108 TRP A C 1
ATOM 841 O O . TRP A 1 108 ? 4.601 -5.922 0.297 1.00 94.19 108 TRP A O 1
ATOM 851 N N . VAL A 1 109 ? 2.440 -6.483 0.500 1.00 93.81 109 VAL A N 1
ATOM 852 C CA . VAL A 1 109 ? 2.577 -7.674 -0.350 1.00 93.81 109 VAL A CA 1
ATOM 853 C C . VAL A 1 109 ? 2.788 -7.279 -1.814 1.00 93.81 109 VAL A C 1
ATOM 855 O O . VAL A 1 109 ? 3.671 -7.834 -2.464 1.00 93.81 109 VAL A O 1
ATOM 858 N N . ALA A 1 110 ? 2.078 -6.271 -2.329 1.00 92.19 110 ALA A N 1
ATOM 859 C CA . ALA A 1 110 ? 2.326 -5.734 -3.668 1.00 92.19 110 ALA A CA 1
ATOM 860 C C . ALA A 1 110 ? 3.766 -5.210 -3.785 1.00 92.19 110 ALA A C 1
ATOM 862 O O . ALA A 1 110 ? 4.407 -5.406 -4.825 1.00 92.19 110 ALA A O 1
ATOM 863 N N . ARG A 1 111 ? 4.282 -4.599 -2.703 1.00 91.12 111 ARG A N 1
ATOM 864 C CA . ARG A 1 111 ? 5.680 -4.187 -2.536 1.00 91.12 111 ARG A CA 1
ATOM 865 C C . ARG A 1 111 ? 6.656 -5.316 -2.739 1.00 91.12 111 ARG A C 1
ATOM 867 O O . ARG A 1 111 ? 7.472 -5.240 -3.656 1.00 91.12 111 ARG A O 1
ATOM 874 N N . TYR A 1 112 ? 6.467 -6.373 -1.974 1.00 87.94 112 TYR A N 1
ATOM 875 C CA . TYR A 1 112 ? 7.253 -7.590 -2.057 1.00 87.94 112 TYR A CA 1
ATOM 876 C C . TYR A 1 112 ? 7.211 -8.247 -3.449 1.00 87.94 112 TYR A C 1
ATOM 878 O O . TYR A 1 112 ? 8.261 -8.578 -3.996 1.00 87.94 112 TYR A O 1
ATOM 886 N N . ILE A 1 113 ? 6.024 -8.385 -4.057 1.00 87.00 113 ILE A N 1
ATOM 887 C CA . ILE A 1 113 ? 5.882 -8.986 -5.397 1.00 87.00 113 ILE A CA 1
ATOM 888 C C . ILE A 1 113 ? 6.651 -8.170 -6.435 1.00 87.00 113 ILE A C 1
ATOM 890 O O . ILE A 1 113 ? 7.332 -8.752 -7.274 1.00 87.00 113 ILE A O 1
ATOM 894 N N . LEU A 1 114 ? 6.576 -6.835 -6.381 1.00 82.31 114 LEU A N 1
ATOM 895 C CA . LEU A 1 114 ? 7.368 -6.023 -7.301 1.00 82.31 114 LEU A CA 1
ATOM 896 C C . LEU A 1 114 ? 8.845 -6.080 -6.961 1.00 82.31 114 LEU A C 1
ATOM 898 O O . LEU A 1 114 ? 9.586 -6.120 -7.906 1.00 82.31 114 LEU A O 1
ATOM 902 N N . GLU A 1 115 ? 9.299 -6.105 -5.703 1.00 75.12 115 GLU A N 1
ATOM 903 C CA . GLU A 1 115 ? 10.739 -6.230 -5.382 1.00 75.12 115 GLU A CA 1
ATOM 904 C C . GLU A 1 115 ? 11.359 -7.521 -5.912 1.00 75.12 115 GLU A C 1
ATOM 906 O O . GLU A 1 115 ? 12.492 -7.506 -6.394 1.00 75.12 115 GLU A O 1
ATOM 911 N N . GLY A 1 116 ? 10.587 -8.610 -5.937 1.00 64.81 116 GLY A N 1
ATOM 912 C CA . GLY A 1 116 ? 10.959 -9.826 -6.663 1.00 64.81 116 GLY A CA 1
ATOM 913 C C . GLY A 1 116 ? 11.120 -9.629 -8.181 1.00 64.81 116 GLY A C 1
ATOM 914 O O . GLY A 1 116 ? 11.652 -10.508 -8.854 1.00 64.81 116 GLY A O 1
ATOM 915 N N . VAL A 1 117 ? 10.679 -8.487 -8.713 1.00 61.25 117 VAL A N 1
ATOM 916 C CA . VAL A 1 117 ? 10.602 -8.129 -10.136 1.00 61.25 117 VAL A CA 1
ATOM 917 C C . VAL A 1 117 ? 11.347 -6.790 -10.458 1.00 61.25 117 VAL A C 1
ATOM 919 O O . VAL A 1 117 ? 11.723 -6.598 -11.610 1.00 61.25 117 VAL A O 1
ATOM 922 N N . ALA A 1 118 ? 11.601 -5.870 -9.497 1.00 52.12 118 ALA A N 1
ATOM 923 C CA . ALA A 1 118 ? 11.924 -4.430 -9.688 1.00 52.12 118 ALA A CA 1
ATOM 924 C C . ALA A 1 118 ? 11.956 -3.535 -8.386 1.00 52.12 118 ALA A C 1
ATOM 926 O O . ALA A 1 118 ? 11.316 -3.867 -7.402 1.00 52.12 118 ALA A O 1
ATOM 927 N N . ASN A 1 119 ? 12.591 -2.334 -8.367 1.00 50.00 119 ASN A N 1
ATOM 928 C CA . ASN A 1 119 ? 12.769 -1.443 -7.167 1.00 50.00 119 ASN A CA 1
ATOM 929 C C . ASN A 1 119 ? 12.017 -0.059 -7.231 1.00 50.00 119 ASN A C 1
ATOM 931 O O . ASN A 1 119 ? 11.576 0.315 -8.315 1.00 50.00 119 ASN A O 1
ATOM 935 N N . ARG A 1 120 ? 11.797 0.670 -6.099 1.00 48.19 120 ARG A N 1
ATOM 936 C CA . ARG A 1 120 ? 10.528 1.407 -5.764 1.00 48.19 120 ARG A CA 1
ATOM 937 C C . ARG A 1 120 ? 10.493 2.922 -5.364 1.00 48.19 120 ARG A C 1
ATOM 939 O O . ARG A 1 120 ? 11.495 3.438 -4.887 1.00 48.19 120 ARG A O 1
ATOM 946 N N . GLY A 1 121 ? 9.292 3.573 -5.447 1.00 36.12 121 GLY A N 1
ATOM 947 C CA . GLY A 1 121 ? 8.879 4.883 -4.841 1.00 36.12 121 GLY A CA 1
ATOM 948 C C . GLY A 1 121 ? 7.635 5.682 -5.403 1.00 36.12 121 GLY A C 1
ATOM 949 O O . GLY A 1 121 ? 7.745 6.123 -6.530 1.00 36.12 121 GLY A O 1
ATOM 950 N N . ALA A 1 122 ? 6.538 5.927 -4.618 1.00 43.03 122 ALA A N 1
ATOM 951 C CA . ALA A 1 122 ? 5.175 6.561 -4.853 1.00 43.03 122 ALA A CA 1
ATOM 952 C C . ALA A 1 122 ? 4.864 8.105 -5.019 1.00 43.03 122 ALA A C 1
ATOM 954 O O . ALA A 1 122 ? 5.587 8.924 -4.452 1.00 43.03 122 ALA A O 1
ATOM 955 N N . SER A 1 123 ? 3.684 8.453 -5.628 1.00 33.59 123 SER A N 1
ATOM 956 C CA . SER A 1 123 ? 2.869 9.719 -5.546 1.00 33.59 123 SER A CA 1
ATOM 957 C C . SER A 1 123 ? 1.340 9.500 -5.800 1.00 33.59 123 SER A C 1
ATOM 959 O O . SER A 1 123 ? 0.965 8.367 -6.063 1.00 33.59 123 SER A O 1
ATOM 961 N N . ILE A 1 124 ? 0.482 10.539 -5.638 1.00 34.91 124 ILE A N 1
ATOM 962 C CA . ILE A 1 124 ? -1.010 10.541 -5.470 1.00 34.91 124 ILE A CA 1
ATOM 963 C C . ILE A 1 124 ? -1.656 11.812 -6.175 1.00 34.91 124 ILE A C 1
ATOM 965 O O . ILE A 1 124 ? -0.895 12.773 -6.303 1.00 34.91 124 ILE A O 1
ATOM 969 N N . ARG A 1 125 ? -2.940 11.901 -6.655 1.00 42.84 125 ARG A N 1
ATOM 970 C CA . ARG A 1 125 ? -3.723 13.053 -7.306 1.00 42.84 125 ARG A CA 1
ATOM 971 C C . ARG A 1 125 ? -5.326 13.1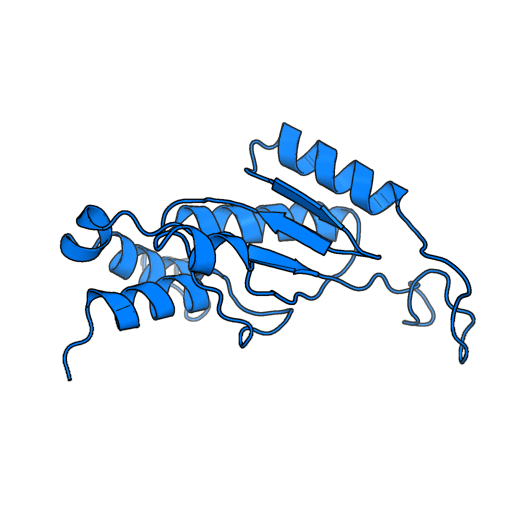44 -7.187 1.00 42.84 125 ARG A C 1
ATOM 973 O O . ARG A 1 125 ? -6.053 12.234 -7.561 1.00 42.84 125 ARG A O 1
ATOM 980 N N . VAL A 1 126 ? -5.940 14.304 -6.825 1.00 38.97 126 VAL A N 1
ATOM 981 C CA . VAL A 1 126 ? -7.432 14.494 -6.660 1.00 38.97 126 VAL A CA 1
ATOM 982 C C . VAL A 1 126 ? -8.246 14.476 -7.978 1.00 38.97 126 VAL A C 1
ATOM 984 O O . VAL A 1 126 ? -7.941 15.221 -8.914 1.00 38.97 126 VAL A O 1
ATOM 987 N N . GLY A 1 127 ? -9.352 13.713 -8.025 1.00 54.28 127 GLY A N 1
ATOM 988 C CA . GLY A 1 127 ? -10.269 13.616 -9.176 1.00 54.28 127 GLY A CA 1
ATOM 989 C C . GLY A 1 127 ? -11.397 14.667 -9.210 1.00 54.28 127 GLY A C 1
ATOM 990 O O . GLY A 1 127 ? -12.065 14.915 -8.210 1.00 54.28 127 GLY A O 1
ATOM 991 N N . ARG A 1 128 ? -11.666 15.253 -10.390 1.00 59.22 128 ARG A N 1
ATOM 992 C CA . ARG A 1 128 ? -12.716 16.282 -10.616 1.00 59.22 128 ARG A CA 1
ATOM 993 C C . ARG A 1 128 ? -14.159 15.778 -10.441 1.00 59.22 128 ARG A C 1
ATOM 995 O O . ARG A 1 128 ? -15.080 16.578 -10.325 1.00 59.22 128 ARG A O 1
ATOM 1002 N N . GLU A 1 129 ? -14.362 14.466 -10.438 1.00 69.69 129 GLU A N 1
ATOM 1003 C CA . GLU A 1 129 ? -15.685 13.839 -10.356 1.00 69.69 129 GLU A CA 1
ATOM 1004 C C . GLU A 1 129 ? -16.289 13.900 -8.940 1.00 69.69 129 GLU A C 1
ATOM 1006 O O . GLU A 1 129 ? -17.500 14.072 -8.798 1.00 69.69 129 GLU A O 1
ATOM 1011 N N . THR A 1 130 ? -15.454 13.858 -7.890 1.00 69.56 130 THR A N 1
ATOM 1012 C CA . THR A 1 130 ? -15.900 14.008 -6.490 1.00 69.56 130 THR A CA 1
ATOM 1013 C C . THR A 1 130 ? -16.619 15.342 -6.269 1.00 69.56 130 THR A C 1
ATOM 1015 O O . THR A 1 130 ? -17.655 15.3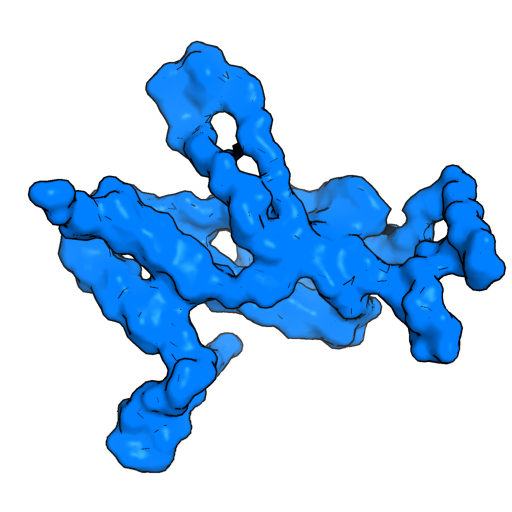90 -5.606 1.00 69.56 130 THR A O 1
ATOM 1018 N N . GLU A 1 131 ? -16.095 16.428 -6.848 1.00 63.03 131 GLU A N 1
ATOM 1019 C CA . GLU A 1 131 ? -16.680 17.769 -6.730 1.00 63.03 131 GLU A CA 1
ATOM 1020 C C . GLU A 1 131 ? -18.046 17.850 -7.423 1.00 63.03 131 GLU A C 1
ATOM 1022 O O . GLU A 1 131 ? -19.009 18.346 -6.842 1.00 63.03 131 GLU A O 1
ATOM 1027 N N . GLN A 1 132 ? -18.155 17.308 -8.639 1.00 72.62 132 GLN A N 1
ATOM 1028 C CA . GLN A 1 132 ? -19.394 17.343 -9.422 1.00 72.62 132 GLN A CA 1
ATOM 1029 C C . GLN A 1 132 ? -20.532 16.561 -8.758 1.00 72.62 132 GLN A C 1
ATOM 1031 O O . GLN A 1 132 ? -21.691 16.966 -8.837 1.00 72.62 132 GLN A O 1
ATOM 1036 N N . ASN A 1 133 ? -20.203 15.456 -8.089 1.00 82.94 133 ASN A N 1
ATOM 1037 C CA . ASN A 1 133 ? -21.189 14.554 -7.504 1.00 82.94 133 ASN A CA 1
ATOM 1038 C C . ASN A 1 133 ? -21.580 14.908 -6.059 1.00 82.94 133 ASN A C 1
ATOM 1040 O O . ASN A 1 133 ? -22.502 14.294 -5.519 1.00 82.94 133 ASN A O 1
ATOM 1044 N N . GLY A 1 134 ? -20.882 15.850 -5.410 1.00 82.50 134 GLY A N 1
ATOM 1045 C CA . GLY A 1 134 ? -21.113 16.220 -4.004 1.00 82.50 134 GLY A CA 1
ATOM 1046 C C . GLY A 1 134 ? -20.830 15.093 -2.998 1.00 82.50 134 GLY A C 1
ATOM 1047 O O . GLY A 1 134 ? -21.218 15.188 -1.835 1.00 82.50 134 GLY A O 1
ATOM 1048 N N . LYS A 1 135 ? -20.188 14.013 -3.448 1.00 84.44 135 LYS A N 1
ATOM 1049 C CA . LYS A 1 135 ? -19.797 12.829 -2.676 1.00 84.44 135 LYS A CA 1
ATOM 1050 C C . LYS A 1 135 ? -18.617 12.151 -3.366 1.00 84.44 135 LYS A C 1
ATOM 1052 O O . LYS A 1 135 ? -18.480 12.242 -4.584 1.00 84.44 135 LYS A O 1
ATOM 1057 N N . GLY A 1 136 ? -17.805 11.427 -2.604 1.00 87.69 136 GLY A N 1
ATOM 1058 C CA . GLY A 1 136 ? -16.669 10.675 -3.130 1.00 87.69 136 GLY A CA 1
ATOM 1059 C C . GLY A 1 136 ? -15.559 10.573 -2.097 1.00 87.69 136 GLY A C 1
ATOM 1060 O O . GLY A 1 136 ? -15.834 10.430 -0.909 1.00 87.69 136 GLY A O 1
ATOM 1061 N N . TYR A 1 137 ? -14.318 10.669 -2.556 1.00 87.75 137 TYR A N 1
ATOM 1062 C CA . TYR A 1 137 ? -13.126 10.639 -1.716 1.00 87.75 137 TYR A CA 1
ATOM 1063 C C . TYR A 1 137 ? -12.261 11.875 -1.972 1.00 87.75 137 TYR A C 1
ATOM 1065 O O . TYR A 1 137 ? -12.257 12.439 -3.071 1.00 87.75 137 TYR A O 1
ATOM 1073 N N . PHE A 1 138 ? -11.541 12.303 -0.938 1.00 83.31 138 PHE A N 1
ATOM 1074 C CA . PHE A 1 138 ? -10.435 13.243 -1.071 1.00 83.31 138 PHE A CA 1
ATOM 1075 C C . PHE A 1 138 ? -9.133 12.458 -1.101 1.00 83.31 138 PHE A C 1
ATOM 1077 O O . PHE A 1 138 ? -9.111 11.243 -0.899 1.00 83.31 138 PHE A O 1
ATOM 1084 N N . GLU A 1 139 ? -8.039 13.158 -1.345 1.00 81.75 139 GLU A N 1
ATOM 1085 C CA . GLU A 1 139 ? -6.795 12.479 -1.581 1.00 81.75 139 GLU A CA 1
ATOM 1086 C C . GLU A 1 139 ? -5.597 13.273 -1.049 1.00 81.75 139 GLU A C 1
ATOM 1088 O O . GLU A 1 139 ? -5.446 14.474 -1.288 1.00 81.75 139 GLU A O 1
ATOM 1093 N N . ASP A 1 140 ? -4.783 12.595 -0.242 1.00 86.06 140 ASP A N 1
ATOM 1094 C CA . ASP A 1 140 ? -3.658 13.179 0.476 1.00 86.06 140 ASP A CA 1
ATOM 1095 C C . ASP A 1 140 ? -2.346 12.921 -0.269 1.00 86.06 140 ASP A C 1
ATOM 1097 O O . ASP A 1 140 ? -1.815 11.815 -0.252 1.00 86.06 140 ASP A O 1
ATOM 1101 N N . ARG A 1 141 ? -1.795 13.968 -0.892 1.00 81.38 141 ARG A N 1
ATOM 1102 C CA . ARG A 1 141 ? -0.567 13.906 -1.708 1.00 81.38 141 ARG A CA 1
ATOM 1103 C C . ARG A 1 141 ? 0.734 14.080 -0.918 1.00 81.38 141 ARG A C 1
ATOM 1105 O O . ARG A 1 141 ? 1.803 14.197 -1.512 1.00 81.38 141 ARG A O 1
ATOM 1112 N N . ARG A 1 142 ? 0.657 14.200 0.409 1.00 82.31 142 ARG A N 1
ATOM 1113 C CA . ARG A 1 142 ? 1.827 14.421 1.276 1.00 82.31 142 ARG A CA 1
ATOM 1114 C C . ARG A 1 142 ? 2.682 13.168 1.508 1.00 82.31 142 ARG A C 1
ATOM 1116 O O . ARG A 1 142 ? 3.893 13.340 1.664 1.00 82.31 142 ARG A O 1
ATOM 1123 N N . PRO A 1 143 ? 2.123 11.942 1.593 1.00 90.31 143 PRO A N 1
ATOM 1124 C CA . PRO A 1 143 ? 2.913 10.749 1.848 1.00 90.31 143 PRO A CA 1
ATOM 1125 C C . PRO A 1 143 ? 3.962 10.523 0.767 1.00 90.31 143 PRO A C 1
ATOM 1127 O O . PRO A 1 143 ? 3.669 10.484 -0.425 1.00 90.31 143 PRO A O 1
ATOM 1130 N N . ALA A 1 144 ? 5.202 10.358 1.214 1.00 86.19 144 ALA A N 1
ATOM 1131 C CA . ALA A 1 144 ? 6.303 10.083 0.323 1.00 86.19 144 ALA A CA 1
ATOM 1132 C C . ALA A 1 144 ? 6.228 8.667 -0.249 1.00 86.19 144 ALA A C 1
ATOM 1134 O O . ALA A 1 144 ? 5.609 7.740 0.275 1.00 86.19 144 ALA A O 1
ATOM 1135 N N . SER A 1 145 ? 7.007 8.521 -1.300 1.00 84.12 145 SER A N 1
ATOM 1136 C CA . SER A 1 145 ? 7.171 7.349 -2.125 1.00 84.12 145 SER A CA 1
ATOM 1137 C C . SER A 1 145 ? 7.450 6.030 -1.365 1.00 84.12 145 SER A C 1
ATOM 1139 O O . SER A 1 145 ? 7.040 4.933 -1.772 1.00 84.12 145 SER A O 1
ATOM 1141 N N . ASN A 1 146 ? 8.127 6.177 -0.229 1.00 86.56 146 ASN A N 1
ATOM 1142 C CA . ASN A 1 146 ? 8.642 5.159 0.676 1.00 86.56 146 ASN A CA 1
ATOM 1143 C C . ASN A 1 146 ? 7.877 5.087 2.011 1.00 86.56 146 ASN A C 1
ATOM 1145 O O . ASN A 1 146 ? 8.367 4.470 2.957 1.00 86.56 146 ASN A O 1
ATOM 1149 N N . MET A 1 147 ? 6.713 5.733 2.119 1.00 93.06 147 MET A N 1
ATOM 1150 C CA . MET A 1 147 ? 5.916 5.755 3.348 1.00 93.06 147 MET A CA 1
ATOM 1151 C C . MET A 1 147 ? 5.543 4.341 3.824 1.00 93.06 147 MET A C 1
ATOM 1153 O O . MET A 1 147 ? 5.468 3.408 3.020 1.00 93.06 147 MET A O 1
ATOM 1157 N N . ASP A 1 148 ? 5.304 4.173 5.127 1.00 95.56 148 ASP A N 1
ATOM 1158 C CA . ASP A 1 148 ? 4.719 2.949 5.682 1.00 95.56 148 ASP A CA 1
ATOM 1159 C C . ASP A 1 148 ? 3.185 3.052 5.602 1.00 95.56 148 ASP A C 1
ATOM 1161 O O . ASP A 1 148 ? 2.609 3.942 6.243 1.00 95.56 148 ASP A O 1
ATOM 1165 N N . PRO A 1 149 ? 2.505 2.174 4.837 1.00 95.38 149 PRO A N 1
ATOM 1166 C CA . PRO A 1 149 ? 1.065 2.277 4.644 1.00 95.38 149 PRO A CA 1
ATOM 1167 C C . PRO A 1 149 ? 0.288 2.086 5.948 1.00 95.38 149 PRO A C 1
ATOM 1169 O O . PRO A 1 149 ? -0.795 2.651 6.074 1.00 95.38 149 PRO A O 1
ATOM 1172 N N . TYR A 1 150 ? 0.817 1.347 6.932 1.00 97.56 150 TYR A N 1
ATOM 1173 C CA . TYR A 1 150 ? 0.146 1.192 8.223 1.00 97.56 150 TYR A CA 1
ATOM 1174 C C . TYR A 1 150 ? 0.084 2.513 8.971 1.00 97.56 150 TYR A C 1
ATOM 1176 O O . TYR A 1 150 ? -0.968 2.862 9.490 1.00 97.56 150 TYR A O 1
ATOM 1184 N N . VAL A 1 151 ? 1.191 3.259 8.980 1.00 97.19 151 VAL A N 1
ATOM 1185 C CA . VAL A 1 151 ? 1.275 4.550 9.667 1.00 97.19 151 VAL A CA 1
ATOM 1186 C C . VAL A 1 151 ? 0.353 5.564 9.001 1.00 97.19 151 VAL A C 1
ATOM 1188 O O . VAL A 1 151 ? -0.460 6.185 9.676 1.00 97.19 151 VAL A O 1
ATOM 1191 N N . VAL A 1 152 ? 0.450 5.719 7.678 1.00 96.06 152 VAL A N 1
ATOM 1192 C CA . VAL A 1 152 ? -0.319 6.742 6.954 1.00 96.06 152 VAL A CA 1
ATOM 1193 C C . VAL A 1 152 ? -1.819 6.482 7.054 1.00 96.06 152 VAL A C 1
ATOM 1195 O O . VAL A 1 152 ? -2.568 7.381 7.430 1.00 96.06 152 VAL A O 1
ATOM 1198 N N . THR A 1 153 ? -2.264 5.258 6.762 1.00 96.44 153 THR A N 1
ATOM 1199 C CA . THR A 1 153 ? -3.700 4.941 6.768 1.00 96.44 153 THR A CA 1
ATOM 1200 C C . THR A 1 153 ? -4.299 5.084 8.165 1.00 96.44 153 THR A C 1
ATOM 1202 O O . THR A 1 153 ? -5.335 5.735 8.312 1.00 96.44 153 THR A O 1
ATOM 1205 N N . SER A 1 154 ? -3.633 4.567 9.208 1.00 96.75 154 SER A N 1
ATOM 1206 C CA . SER A 1 154 ? -4.162 4.665 10.571 1.00 96.75 154 SER A CA 1
ATOM 1207 C C . SER A 1 154 ? -4.151 6.095 11.098 1.00 96.75 154 SER A C 1
ATOM 1209 O O . SER A 1 154 ? -5.106 6.489 11.754 1.00 96.75 154 SER A O 1
ATOM 1211 N N . MET A 1 155 ? -3.117 6.890 10.795 1.00 96.69 155 MET A N 1
ATOM 1212 C CA . MET A 1 155 ? -3.065 8.295 11.216 1.00 96.69 155 MET A CA 1
ATOM 1213 C C . MET A 1 155 ? -4.160 9.134 10.558 1.00 96.69 155 MET A C 1
ATOM 1215 O O . MET A 1 155 ? -4.711 10.020 11.210 1.00 96.69 155 MET A O 1
ATOM 1219 N N . ILE A 1 156 ? -4.493 8.859 9.290 1.00 96.00 156 ILE A N 1
ATOM 1220 C CA . ILE A 1 156 ? -5.626 9.510 8.625 1.00 96.00 156 ILE A CA 1
ATOM 1221 C C . ILE A 1 156 ? -6.917 9.159 9.366 1.00 96.00 156 ILE A C 1
ATOM 1223 O O . ILE A 1 156 ? -7.592 10.079 9.810 1.00 96.00 156 ILE A O 1
ATOM 1227 N N . ALA A 1 157 ? -7.212 7.869 9.585 1.00 96.31 157 ALA A N 1
ATOM 1228 C CA . ALA A 1 157 ? -8.418 7.452 10.313 1.00 96.31 157 ALA A CA 1
ATOM 1229 C C . ALA A 1 157 ? -8.496 8.065 11.718 1.00 96.31 157 ALA A C 1
ATOM 1231 O O . ALA A 1 157 ? -9.531 8.596 12.113 1.00 96.31 157 ALA A O 1
ATOM 1232 N N . GLU A 1 158 ? -7.397 8.022 12.468 1.00 96.06 158 GLU A N 1
ATOM 1233 C CA . GLU A 1 158 ? -7.324 8.578 13.816 1.00 96.06 158 GLU A CA 1
ATOM 1234 C C . GLU A 1 158 ? -7.617 10.084 13.815 1.00 96.06 158 GLU A C 1
ATOM 1236 O O . GLU A 1 158 ? -8.445 10.553 14.594 1.00 96.06 158 GLU A O 1
ATOM 1241 N N . THR A 1 159 ? -7.004 10.832 12.895 1.00 95.56 159 THR A N 1
ATOM 1242 C CA . THR A 1 159 ? -7.181 12.287 12.798 1.00 95.56 159 THR A CA 1
ATOM 1243 C C . THR A 1 159 ? -8.586 12.670 12.332 1.00 95.56 159 THR A C 1
ATOM 1245 O O . THR A 1 159 ? -9.118 13.680 12.784 1.00 95.56 159 THR A O 1
ATOM 1248 N N . THR A 1 160 ? -9.192 11.902 11.422 1.00 95.00 160 THR A N 1
ATOM 1249 C CA . THR A 1 160 ? -10.486 12.261 10.822 1.00 95.00 160 THR A CA 1
ATOM 1250 C C . THR A 1 160 ? -11.693 11.736 11.593 1.00 95.00 160 THR A C 1
ATOM 1252 O O . THR A 1 160 ? -12.778 12.280 11.417 1.00 95.00 160 THR A O 1
ATOM 1255 N N . ILE A 1 161 ? -11.531 10.688 12.410 1.00 95.56 161 ILE A N 1
ATOM 1256 C CA . ILE A 1 161 ? -12.645 10.012 13.100 1.00 95.56 161 ILE A CA 1
ATOM 1257 C C . ILE A 1 161 ? -12.538 10.156 14.623 1.00 95.56 161 ILE A C 1
ATOM 1259 O O . ILE A 1 161 ? -13.532 10.443 15.286 1.00 95.56 161 ILE A O 1
ATOM 1263 N N . LEU A 1 162 ? -11.350 9.947 15.198 1.00 95.06 162 LEU A N 1
ATOM 1264 C CA . LEU A 1 162 ? -11.190 9.815 16.654 1.00 95.06 162 LEU A CA 1
ATOM 1265 C C . LEU A 1 162 ? -10.765 11.110 17.342 1.00 95.06 162 LEU A C 1
ATOM 1267 O O . LEU A 1 162 ? -11.110 11.339 18.505 1.00 95.06 162 LEU A O 1
ATOM 1271 N N . TRP A 1 163 ? -9.992 11.945 16.653 1.00 93.62 163 TRP A N 1
ATOM 1272 C CA . TRP A 1 163 ? -9.470 13.171 17.234 1.00 93.62 163 TRP A CA 1
ATOM 1273 C C . TRP A 1 163 ? -10.585 14.187 17.511 1.00 93.62 163 TRP A C 1
ATOM 1275 O O . TRP A 1 163 ? -11.432 14.467 16.662 1.00 93.62 163 TRP A O 1
ATOM 1285 N N . LYS A 1 164 ? -10.553 14.769 18.714 1.00 84.06 164 LYS A N 1
ATOM 1286 C CA . LYS A 1 164 ? -11.410 15.887 19.118 1.00 84.06 164 LYS A CA 1
ATOM 1287 C C . LYS A 1 164 ? -10.516 17.065 19.533 1.00 84.06 164 LYS A C 1
ATOM 1289 O O . LYS A 1 164 ? -9.612 16.833 20.339 1.00 84.06 164 LYS A O 1
ATOM 1294 N N . PRO A 1 165 ? -10.731 18.268 18.971 1.00 76.75 165 PRO A N 1
ATOM 1295 C CA . PRO A 1 165 ? -9.969 19.470 19.310 1.00 76.75 165 PRO A CA 1
ATOM 1296 C C . PRO A 1 165 ? -10.146 19.929 20.758 1.00 76.75 165 PRO A C 1
ATOM 1298 O O . PRO A 1 165 ? -11.230 19.686 21.338 1.00 76.75 165 PRO A O 1
#

Radius of gyration: 17.86 Å; chains: 1; bounding box: 47×34×50 Å

InterPro domains:
  IPR008146 Glutamine synthetase, catalytic domain [SM01230] (13-160)
  IPR014746 Glutamine synthetase/guanido kinase, catalytic domain [SSF55931] (14-157)
  IPR050292 Glutamine Synthetase [PTHR20852] (1-115)

pLDDT: mean 86.62, std 14.07, range [33.59, 98.25]

Foldseek 3Di:
DDADDDPVRHGDPPRLLVVQVVLCPPPQNVVVFDWDKFKAFFFFADDPQRHTPQADRVGGHPDADDVVLVVQLVVVLVVVVFQWDDADDSGMTMGDRDTRSVSLVSVVVSQVSSVVRGGGFDFKDDDPVCVVVVHDDDIDGPDIGPHRCSVVRSVVSCVPGPDDD

Organism: Ensete ventricosum (NCBI:txid4639)